Protein AF-A0A0P9PF31-F1 (afdb_monomer)

Organism: NCBI:txid235272

pLDDT: mean 92.17, std 9.24, range [52.69, 97.19]

Solvent-accessible surface area (backbone atoms only — not comparable to full-atom values): 3676 Å² total; per-residue (Å²): 110,74,67,57,56,53,50,51,53,53,48,38,48,76,72,68,53,89,63,82,52,61,46,76,51,68,45,84,87,83,66,47,69,52,76,45,79,42,85,74,55,72,68,57,51,52,52,53,49,51,59,65,57,57,66,74,79,113

Radius of gyration: 13.66 Å; Cα contacts (8 Å, |Δi|>4): 41; chains: 1; bounding box: 30×18×35 Å

Sequence (58 aa):
MQQAVISQAHKASQDGITATPTLVIKDKQSGRSIKLQGAPDGDVLLSAMDWLASARDR

Foldseek 3Di:
DVVVVVVVVVVCVVVVNPAPPKDWDADPVVRDIDIDHDDDDPVVVVVRVCVVVVVVPD

Nearest PDB structures (foldseek):
  8xqx-assembly1_B  TM=4.875E-01  e=4.457E+00  Chlamydomonas reinhardtii

Mean predicted aligned error: 4.25 Å

InterPro domains:
  IPR036249 Thioredoxin-like superfamily [SSF52833] (6-50)

Secondary structure (DSSP, 8-state):
-HHHHHHHHHHHHHTT--SSSEEEEE-TTT--EEEEES---HHHHHHHHHHHHHTT--

Structure (mmCIF, N/CA/C/O backbone):
data_AF-A0A0P9PF31-F1
#
_entry.id   AF-A0A0P9PF31-F1
#
loop_
_atom_site.group_PDB
_atom_site.id
_atom_site.type_symbol
_atom_site.label_atom_id
_atom_site.label_alt_id
_atom_site.label_comp_id
_atom_site.label_asym_id
_atom_site.label_entity_id
_atom_site.label_seq_id
_atom_site.pdbx_PDB_ins_code
_atom_site.Cartn_x
_atom_site.Cartn_y
_atom_site.Cartn_z
_atom_site.occupancy
_atom_site.B_iso_or_equiv
_atom_site.auth_seq_id
_atom_site.auth_comp_id
_atom_site.auth_asym_id
_atom_site.auth_atom_id
_atom_site.pdbx_PDB_model_num
ATOM 1 N N . MET A 1 1 ? -10.021 -10.189 19.725 1.00 83.06 1 MET A N 1
ATOM 2 C CA . MET A 1 1 ? -10.798 -9.759 18.537 1.00 83.06 1 MET A CA 1
ATOM 3 C C . MET A 1 1 ? -11.018 -8.247 18.541 1.00 83.06 1 MET A C 1
ATOM 5 O O . MET A 1 1 ? -10.370 -7.579 17.751 1.00 83.06 1 MET A O 1
ATOM 9 N N . GLN A 1 2 ? -11.812 -7.685 19.466 1.00 93.25 2 GLN A N 1
ATOM 10 C CA . GLN A 1 2 ? -12.123 -6.240 19.517 1.00 93.25 2 GLN A CA 1
ATOM 11 C C . GLN A 1 2 ? -10.881 -5.325 19.475 1.00 93.25 2 GLN A C 1
ATOM 13 O O . GLN A 1 2 ? -10.817 -4.389 18.686 1.00 93.25 2 GLN A O 1
ATOM 18 N N . GLN A 1 3 ? -9.864 -5.634 20.287 1.00 94.06 3 GLN A N 1
ATOM 19 C CA . GLN A 1 3 ? -8.624 -4.851 20.355 1.00 94.06 3 GLN A CA 1
ATOM 20 C C . GLN A 1 3 ? -7.848 -4.828 19.028 1.00 94.06 3 GLN A C 1
ATOM 22 O O . GLN A 1 3 ? -7.259 -3.806 18.690 1.00 94.06 3 GLN A O 1
ATOM 27 N N . ALA A 1 4 ? -7.871 -5.921 18.257 1.00 95.50 4 ALA A N 1
ATOM 28 C CA . ALA A 1 4 ? -7.168 -5.996 16.977 1.00 95.50 4 ALA A CA 1
ATOM 29 C C . ALA A 1 4 ? -7.812 -5.073 15.935 1.00 95.50 4 ALA A C 1
ATOM 31 O O . ALA A 1 4 ? -7.105 -4.347 15.245 1.00 95.50 4 ALA A O 1
ATOM 32 N N . VAL A 1 5 ? -9.148 -5.035 15.885 1.00 95.12 5 VAL A N 1
ATOM 33 C CA . VAL A 1 5 ? -9.898 -4.153 14.976 1.00 95.12 5 VAL A CA 1
ATOM 34 C C . VAL A 1 5 ? -9.649 -2.681 15.314 1.00 95.12 5 VAL A C 1
ATOM 36 O O . VAL A 1 5 ? -9.370 -1.883 14.423 1.00 95.12 5 VAL A O 1
ATOM 39 N N . ILE A 1 6 ? -9.678 -2.323 16.603 1.00 96.81 6 ILE A N 1
ATOM 40 C CA . ILE A 1 6 ? -9.392 -0.951 17.057 1.00 96.81 6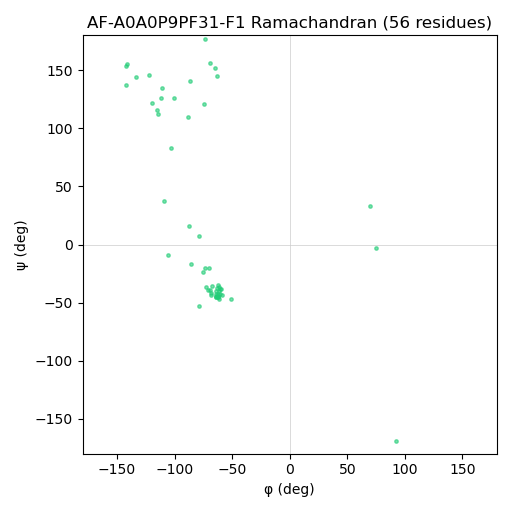 ILE A CA 1
ATOM 41 C C . ILE A 1 6 ? -7.955 -0.555 16.701 1.00 96.81 6 ILE A C 1
ATOM 43 O O . ILE A 1 6 ? -7.728 0.529 16.168 1.00 96.81 6 ILE A O 1
ATOM 47 N N . SER A 1 7 ? -6.988 -1.442 16.950 1.00 97.19 7 SER A N 1
ATOM 48 C CA . SER A 1 7 ? -5.584 -1.205 16.608 1.00 97.19 7 SER A CA 1
ATOM 49 C C . SER A 1 7 ? -5.386 -1.008 15.101 1.00 97.19 7 SER A C 1
ATOM 51 O O . SER A 1 7 ? -4.686 -0.082 14.695 1.00 97.19 7 SER A O 1
ATOM 53 N N . GLN A 1 8 ? -6.048 -1.815 14.269 1.00 94.69 8 GLN A N 1
ATOM 54 C CA . GLN A 1 8 ? -6.006 -1.682 12.812 1.00 94.69 8 GLN A CA 1
ATOM 55 C C . GLN A 1 8 ? -6.614 -0.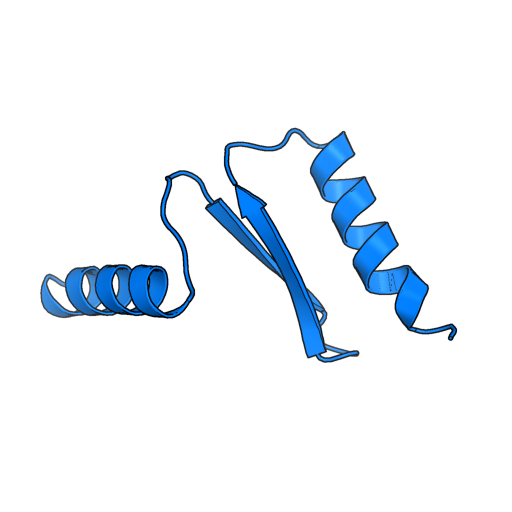359 12.334 1.00 94.69 8 GLN A C 1
ATOM 57 O O . GLN A 1 8 ? -6.001 0.323 11.516 1.00 94.69 8 GLN A O 1
ATOM 62 N N . ALA A 1 9 ? -7.773 0.039 12.866 1.00 94.62 9 ALA A N 1
ATOM 63 C CA . ALA A 1 9 ? -8.415 1.308 12.518 1.00 94.62 9 ALA A CA 1
ATOM 64 C C . ALA A 1 9 ? -7.561 2.517 12.935 1.00 94.62 9 ALA A C 1
ATOM 66 O O . ALA A 1 9 ? -7.383 3.456 12.159 1.00 94.62 9 ALA A O 1
ATOM 67 N N . HIS A 1 10 ? -6.974 2.472 14.135 1.00 96.69 10 HIS A N 1
ATOM 68 C CA . HIS A 1 10 ? -6.062 3.512 14.605 1.00 96.69 10 HIS A CA 1
ATOM 69 C C . HIS A 1 10 ? -4.822 3.605 13.714 1.00 96.69 10 HIS A C 1
ATOM 71 O O . HIS A 1 10 ? -4.442 4.696 13.293 1.00 96.69 10 HIS A O 1
ATOM 77 N N . LYS A 1 11 ? -4.228 2.459 13.365 1.00 95.81 11 LYS A N 1
ATOM 78 C CA . LYS A 1 11 ? -3.078 2.417 12.465 1.00 95.81 11 LYS A CA 1
ATOM 79 C C . LYS A 1 11 ? -3.416 2.958 11.074 1.00 95.81 11 LYS A C 1
ATOM 81 O O . LYS A 1 11 ? -2.643 3.741 10.541 1.00 95.81 11 LYS A O 1
ATOM 86 N N . ALA A 1 12 ? -4.574 2.613 10.516 1.00 95.38 12 ALA A N 1
ATOM 87 C CA . ALA A 1 12 ? -5.031 3.156 9.239 1.00 95.38 12 ALA A CA 1
ATOM 88 C C . ALA A 1 12 ? -5.149 4.692 9.279 1.00 95.38 12 ALA A C 1
ATOM 90 O O . ALA A 1 12 ? -4.679 5.365 8.363 1.00 95.38 12 ALA A O 1
ATOM 91 N N . SER A 1 13 ? -5.699 5.245 10.365 1.00 95.44 13 SER A N 1
ATOM 92 C CA . SER A 1 13 ? -5.769 6.696 10.582 1.00 95.44 13 SER A CA 1
ATOM 93 C C . SER A 1 13 ? -4.374 7.337 10.651 1.00 95.44 13 SER A C 1
ATOM 95 O O . SER A 1 13 ? -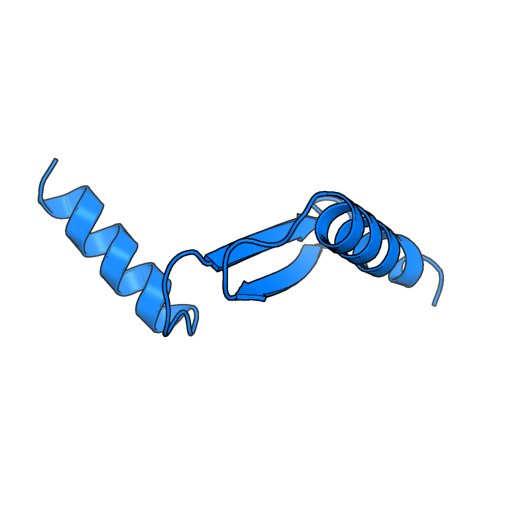4.107 8.309 9.945 1.00 95.44 13 SER A O 1
ATOM 97 N N . GLN A 1 14 ? -3.447 6.747 11.416 1.00 96.00 14 GLN A N 1
ATOM 98 C CA . GLN A 1 14 ? -2.051 7.204 11.503 1.00 96.00 14 GLN A CA 1
ATOM 99 C C . GLN A 1 14 ? -1.318 7.129 10.158 1.00 96.00 14 GLN A C 1
ATOM 101 O O . GLN A 1 14 ? -0.535 8.015 9.827 1.00 96.00 14 GLN A O 1
ATOM 106 N N . ASP A 1 15 ? -1.610 6.101 9.361 1.00 94.31 15 ASP A N 1
ATOM 107 C CA . ASP A 1 15 ? -1.064 5.908 8.018 1.00 94.31 15 ASP A CA 1
ATOM 108 C C . ASP A 1 15 ? -1.790 6.801 6.974 1.00 94.31 15 ASP A C 1
ATOM 110 O O . ASP A 1 15 ? -1.559 6.686 5.765 1.00 94.31 15 ASP A O 1
ATOM 114 N N . GLY A 1 16 ? -2.669 7.716 7.410 1.00 94.94 16 GLY A N 1
ATOM 115 C CA . GLY A 1 16 ? -3.357 8.708 6.580 1.00 94.94 16 GLY A CA 1
ATOM 116 C C . GLY A 1 16 ? -4.398 8.107 5.633 1.00 94.94 16 GLY A C 1
ATOM 117 O O . GLY A 1 16 ? -4.526 8.562 4.494 1.00 94.94 16 GLY A O 1
ATOM 118 N N . ILE A 1 17 ? -5.066 7.028 6.041 1.00 96.25 17 ILE A N 1
ATOM 119 C CA . ILE A 1 17 ? -6.188 6.423 5.316 1.00 96.25 17 ILE A CA 1
ATOM 120 C C . ILE A 1 17 ? -7.478 7.100 5.787 1.00 96.25 17 ILE A C 1
ATOM 122 O O . ILE A 1 17 ? -7.919 6.898 6.914 1.00 96.25 17 ILE A O 1
ATOM 126 N N . THR A 1 18 ? -8.082 7.904 4.911 1.00 94.56 18 THR A N 1
ATOM 127 C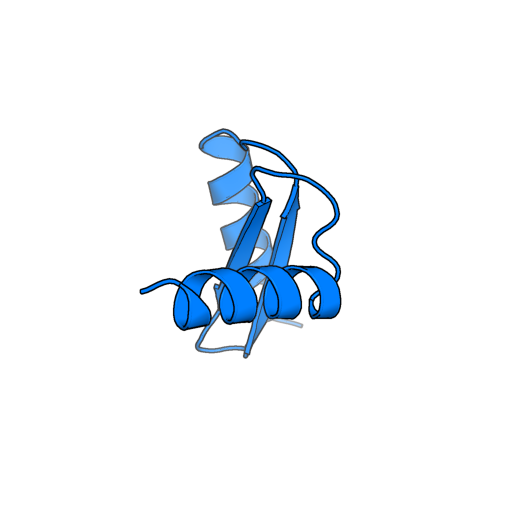 CA . THR A 1 18 ? -9.291 8.696 5.204 1.00 94.56 18 THR A CA 1
ATOM 128 C C . THR A 1 18 ? -10.566 8.138 4.567 1.00 94.56 18 THR A C 1
ATOM 130 O O . THR A 1 18 ? -11.656 8.611 4.875 1.00 94.56 18 THR A O 1
ATOM 133 N N . ALA A 1 19 ? -10.449 7.134 3.692 1.00 95.06 19 ALA A N 1
ATOM 134 C CA . ALA A 1 19 ? -11.565 6.517 2.981 1.00 95.06 19 ALA A CA 1
ATOM 135 C C . ALA A 1 19 ? -11.369 5.000 2.840 1.00 95.06 19 ALA A C 1
ATOM 137 O O . ALA A 1 19 ? -10.241 4.502 2.811 1.00 95.06 19 ALA A O 1
ATOM 138 N N . THR A 1 20 ? -12.477 4.267 2.730 1.00 95.31 20 THR A N 1
ATOM 139 C CA . THR A 1 20 ? -12.480 2.822 2.457 1.00 95.31 20 THR A CA 1
ATOM 140 C C . THR A 1 20 ? -13.287 2.526 1.184 1.00 95.31 20 THR A C 1
ATOM 142 O O . THR A 1 20 ? -14.269 3.228 0.939 1.00 95.31 20 THR A O 1
ATOM 145 N N . PRO A 1 21 ? -12.902 1.516 0.378 1.00 95.75 21 PRO A N 1
ATOM 146 C CA . PRO A 1 21 ? -11.673 0.723 0.497 1.00 95.75 21 PRO A CA 1
ATOM 147 C C . PRO A 1 21 ? -10.408 1.541 0.162 1.00 95.75 21 PRO A C 1
ATOM 149 O O . PRO A 1 21 ? -10.480 2.564 -0.509 1.00 95.75 21 PRO A O 1
ATOM 152 N N . THR A 1 22 ? -9.255 1.117 0.687 1.00 96.31 22 THR A N 1
ATOM 153 C CA . THR A 1 22 ? -7.923 1.663 0.363 1.00 96.31 22 THR A CA 1
ATOM 154 C C . THR A 1 22 ? -6.924 0.510 0.318 1.00 96.31 22 THR A C 1
ATOM 156 O O . THR A 1 22 ? -6.934 -0.347 1.203 1.00 96.31 22 THR A O 1
ATOM 159 N N . LEU A 1 23 ? -6.039 0.509 -0.678 1.00 95.62 23 LEU A N 1
ATOM 160 C CA . LEU A 1 23 ? -4.935 -0.439 -0.816 1.00 95.62 23 LEU A CA 1
ATOM 161 C C . LEU A 1 23 ? -3.596 0.269 -0.594 1.00 95.62 23 LEU A C 1
ATOM 163 O O . LEU A 1 23 ? -3.349 1.342 -1.139 1.00 95.62 23 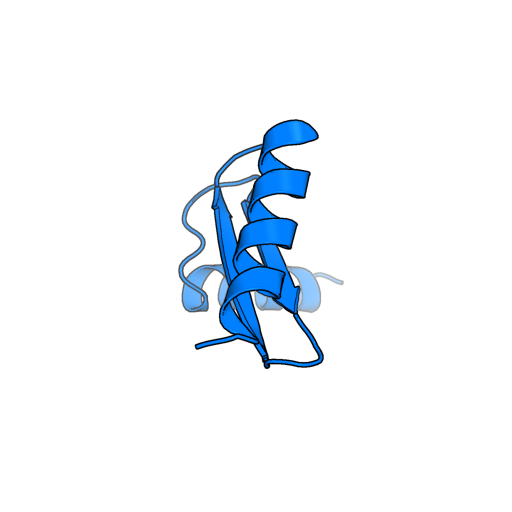LEU A O 1
ATOM 167 N N . VAL A 1 24 ? -2.713 -0.353 0.186 1.00 95.44 24 VAL A N 1
ATOM 168 C CA . VAL A 1 24 ? -1.312 0.064 0.332 1.00 95.44 24 VAL A CA 1
ATOM 169 C C . VAL A 1 24 ? -0.439 -1.046 -0.238 1.00 95.44 24 VAL A C 1
ATOM 171 O O . VAL A 1 24 ? -0.386 -2.141 0.320 1.00 95.44 24 VAL A O 1
ATOM 174 N N . ILE A 1 25 ? 0.238 -0.768 -1.349 1.00 95.12 25 ILE A N 1
ATOM 175 C CA . ILE A 1 25 ? 1.135 -1.718 -2.014 1.00 95.12 25 ILE A CA 1
ATOM 176 C C . ILE A 1 25 ? 2.564 -1.348 -1.630 1.00 95.12 25 ILE A C 1
ATOM 178 O O . ILE A 1 25 ? 2.972 -0.199 -1.799 1.00 95.12 25 ILE A O 1
ATOM 182 N N . LYS A 1 26 ? 3.319 -2.313 -1.099 1.00 95.25 26 LYS A N 1
ATOM 183 C CA . LYS A 1 26 ? 4.719 -2.143 -0.696 1.00 95.25 26 LYS A CA 1
ATOM 184 C C . LYS A 1 26 ? 5.608 -3.098 -1.480 1.00 95.25 26 LYS A C 1
ATOM 186 O O . LYS A 1 26 ? 5.446 -4.313 -1.371 1.00 95.25 26 LYS A O 1
ATOM 191 N N . ASP A 1 27 ? 6.582 -2.549 -2.196 1.00 95.06 27 ASP A N 1
ATOM 192 C CA . ASP A 1 27 ? 7.681 -3.335 -2.740 1.00 95.06 27 ASP A CA 1
ATOM 193 C C . ASP A 1 27 ? 8.648 -3.699 -1.603 1.00 95.06 27 ASP A C 1
ATOM 195 O O . ASP A 1 27 ? 9.182 -2.835 -0.904 1.00 95.06 27 ASP A O 1
ATOM 199 N N . LYS A 1 28 ? 8.857 -5.000 -1.389 1.00 93.62 28 LYS A N 1
ATOM 200 C CA . LYS A 1 28 ? 9.750 -5.507 -0.341 1.00 93.62 28 LYS A CA 1
ATOM 201 C C . LYS A 1 28 ? 11.229 -5.354 -0.694 1.00 93.62 28 LYS A C 1
A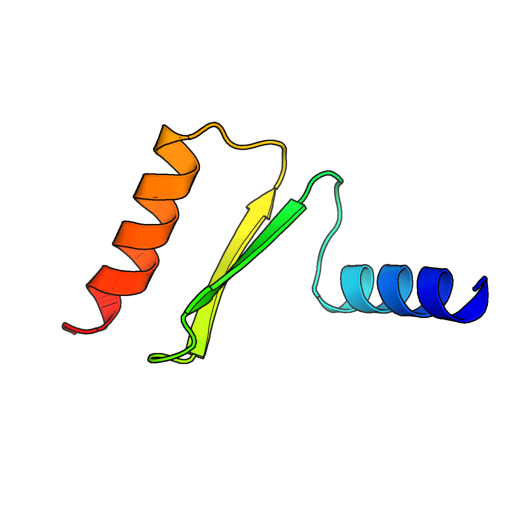TOM 203 O O . LYS A 1 28 ? 12.033 -5.340 0.231 1.00 93.62 28 LYS A O 1
ATOM 208 N N . GLN A 1 29 ? 11.583 -5.259 -1.978 1.00 91.94 29 GLN A N 1
ATOM 209 C CA . GLN A 1 29 ? 12.974 -5.112 -2.410 1.00 91.94 29 GLN A CA 1
ATOM 210 C C . GLN A 1 29 ? 13.450 -3.670 -2.230 1.00 91.94 29 GLN A C 1
ATOM 212 O O . GLN A 1 29 ? 14.453 -3.442 -1.562 1.00 91.94 29 GLN A O 1
ATOM 217 N N . SER A 1 30 ? 12.715 -2.695 -2.779 1.00 91.06 30 SER A N 1
ATOM 218 C CA . SER A 1 30 ? 13.078 -1.272 -2.671 1.00 91.06 30 SER A CA 1
ATOM 219 C C . SER A 1 30 ? 12.564 -0.589 -1.399 1.00 91.06 30 SER A C 1
ATOM 221 O O . SER A 1 30 ? 13.002 0.509 -1.062 1.00 91.06 30 SER A O 1
ATOM 223 N N . GLY A 1 31 ? 11.593 -1.187 -0.703 1.00 92.94 31 GLY A N 1
ATOM 224 C CA . GLY A 1 31 ? 10.910 -0.568 0.435 1.00 92.94 31 GLY A CA 1
ATOM 225 C C . GLY A 1 31 ? 9.900 0.520 0.048 1.00 92.94 31 GLY A C 1
ATOM 226 O O . GLY A 1 31 ? 9.211 1.035 0.934 1.00 92.94 31 GLY A O 1
ATOM 227 N N . ARG A 1 32 ? 9.775 0.856 -1.245 1.00 93.81 32 ARG A N 1
ATOM 228 C CA . ARG A 1 32 ? 8.827 1.855 -1.754 1.00 93.81 32 ARG A CA 1
ATOM 229 C C . ARG A 1 32 ? 7.390 1.400 -1.540 1.00 93.81 32 ARG A C 1
ATOM 231 O O . ARG A 1 32 ? 7.083 0.208 -1.520 1.00 93.81 32 ARG A O 1
ATOM 238 N N . SER A 1 33 ? 6.490 2.368 -1.411 1.00 95.25 33 SER A N 1
ATOM 239 C CA . SER A 1 33 ? 5.063 2.090 -1.301 1.00 95.25 33 SER A CA 1
ATOM 240 C C . SER A 1 33 ? 4.221 3.106 -2.055 1.00 95.25 33 SER A C 1
ATOM 242 O O . SER A 1 33 ? 4.650 4.237 -2.283 1.00 95.25 33 SER A O 1
ATOM 244 N N . ILE A 1 34 ? 3.024 2.677 -2.442 1.00 95.00 34 ILE A N 1
ATOM 245 C CA . ILE A 1 34 ? 1.983 3.509 -3.042 1.00 95.00 34 ILE A CA 1
ATOM 246 C C . ILE A 1 34 ? 0.647 3.212 -2.357 1.00 95.00 34 ILE A C 1
ATOM 248 O O . ILE A 1 34 ? 0.374 2.075 -1.965 1.00 95.00 34 ILE A O 1
ATOM 252 N N . LYS A 1 35 ? -0.172 4.253 -2.188 1.00 95.50 35 LYS A N 1
ATOM 253 C CA . LYS A 1 35 ? -1.513 4.184 -1.601 1.00 95.50 35 LYS A CA 1
ATOM 254 C C . LYS A 1 35 ? -2.544 4.471 -2.687 1.00 95.50 35 LYS A C 1
ATOM 256 O O . LYS A 1 35 ? -2.465 5.514 -3.327 1.00 95.50 35 LYS A O 1
ATOM 261 N N . LEU A 1 36 ? -3.506 3.572 -2.859 1.00 95.56 36 LEU A N 1
ATOM 262 C CA . LEU A 1 36 ? -4.614 3.695 -3.803 1.00 95.56 36 LEU A CA 1
ATOM 263 C C . LEU A 1 36 ? -5.918 3.781 -3.010 1.00 95.56 36 LEU A C 1
ATOM 265 O O . LEU A 1 36 ? -6.269 2.841 -2.297 1.00 95.56 36 LEU A O 1
ATOM 269 N N . GLN A 1 37 ? -6.608 4.916 -3.096 1.00 94.25 37 GLN A N 1
ATOM 270 C CA . GLN A 1 37 ? -7.924 5.096 -2.480 1.00 94.25 37 GLN A CA 1
ATOM 271 C C . GLN A 1 37 ? -9.021 4.618 -3.435 1.00 94.25 37 GLN A C 1
ATOM 273 O O . GLN A 1 37 ? -8.951 4.869 -4.635 1.00 94.25 37 GLN A O 1
ATOM 278 N N . GLY A 1 38 ? -10.043 3.958 -2.895 1.00 93.94 38 GLY A N 1
ATOM 279 C CA . GLY A 1 38 ? -11.120 3.343 -3.666 1.00 93.94 38 GLY A CA 1
ATOM 280 C C . GLY A 1 38 ? -10.849 1.878 -4.010 1.00 93.94 38 GLY A C 1
ATOM 281 O O . GLY A 1 38 ? -9.959 1.235 -3.451 1.00 93.94 38 GLY A O 1
ATOM 282 N N . ALA A 1 39 ? -11.675 1.336 -4.904 1.00 93.50 39 ALA A N 1
ATOM 283 C CA . ALA A 1 39 ? -11.566 -0.025 -5.420 1.00 93.50 39 ALA A CA 1
ATOM 284 C C . ALA A 1 39 ? -10.969 0.032 -6.837 1.00 93.50 39 ALA A C 1
ATOM 286 O O . ALA A 1 39 ? -11.738 0.090 -7.797 1.00 93.50 39 ALA A O 1
ATOM 287 N N . PRO A 1 40 ? -9.630 0.107 -6.984 1.00 93.06 40 PRO A N 1
ATOM 288 C CA . PRO A 1 40 ? -9.009 0.153 -8.303 1.00 93.06 40 PRO A CA 1
ATOM 289 C C . PRO A 1 40 ? -9.298 -1.134 -9.077 1.00 93.06 40 PRO A C 1
ATOM 291 O O . PRO A 1 40 ? -9.348 -2.223 -8.498 1.00 93.06 40 PRO A O 1
ATOM 294 N N . ASP A 1 41 ? -9.470 -0.993 -10.387 1.00 96.12 41 ASP A N 1
ATOM 295 C CA . ASP A 1 41 ? -9.546 -2.123 -11.303 1.00 96.12 41 ASP A CA 1
ATOM 296 C C . ASP A 1 41 ? -8.161 -2.763 -11.529 1.00 96.12 41 ASP A C 1
ATOM 298 O O . ASP A 1 41 ? -7.135 -2.324 -10.996 1.00 96.12 41 ASP A O 1
ATOM 302 N N . GLY A 1 42 ? -8.140 -3.853 -12.301 1.00 96.25 42 GLY A N 1
ATOM 303 C CA . GLY A 1 42 ? -6.914 -4.603 -12.576 1.00 96.25 42 GLY A CA 1
ATOM 304 C C . GLY A 1 42 ? -5.837 -3.770 -13.274 1.00 96.25 42 GLY A C 1
ATOM 305 O O . GLY A 1 42 ? -4.664 -3.878 -12.919 1.00 96.25 42 GLY A O 1
ATOM 306 N N . ASP A 1 43 ? -6.225 -2.901 -14.205 1.00 96.88 43 ASP A N 1
ATOM 307 C CA . ASP A 1 43 ? -5.288 -2.112 -15.010 1.00 96.88 43 ASP A CA 1
ATOM 308 C C . ASP A 1 43 ? -4.598 -1.034 -14.164 1.00 96.88 43 ASP A C 1
ATOM 310 O O . ASP A 1 43 ? -3.383 -0.827 -14.266 1.00 96.88 43 ASP A O 1
ATOM 314 N N . VAL A 1 44 ? -5.340 -0.399 -13.249 1.00 96.31 44 VAL A N 1
ATOM 315 C CA . VAL A 1 44 ? -4.778 0.534 -12.264 1.00 96.31 44 VAL A CA 1
ATOM 316 C C . VAL A 1 44 ? -3.821 -0.185 -11.311 1.00 96.31 44 VAL A C 1
ATOM 318 O O . VAL A 1 44 ? -2.759 0.351 -10.984 1.00 96.31 44 VAL A O 1
ATOM 321 N N . LEU A 1 45 ? -4.157 -1.403 -10.874 1.00 95.75 45 LEU A N 1
ATOM 322 C CA . LEU A 1 45 ? -3.279 -2.195 -10.009 1.00 95.75 45 LEU A CA 1
ATOM 323 C C . LEU A 1 45 ? -1.965 -2.568 -10.704 1.00 95.75 45 LEU A C 1
ATOM 325 O O . LEU A 1 45 ? -0.905 -2.399 -10.100 1.00 95.75 45 LEU A O 1
ATOM 329 N N . LEU A 1 46 ? -2.018 -3.025 -11.958 1.00 96.38 46 LEU A N 1
ATOM 330 C CA . LEU A 1 46 ? -0.822 -3.340 -12.747 1.00 96.38 46 LEU A CA 1
ATOM 331 C C . LEU A 1 46 ? 0.043 -2.093 -12.965 1.00 96.38 46 LEU A C 1
ATOM 333 O O . LEU A 1 46 ? 1.241 -2.119 -12.689 1.00 96.38 46 LEU A O 1
ATOM 337 N N . SER A 1 47 ? -0.579 -0.965 -13.310 1.00 95.62 47 SER A N 1
ATOM 338 C CA . SER A 1 47 ? 0.119 0.316 -13.478 1.00 95.62 47 SER A CA 1
ATOM 339 C C . SER A 1 47 ? 0.823 0.776 -12.192 1.00 95.62 47 SER A C 1
ATOM 341 O O . SER A 1 47 ? 1.935 1.308 -12.229 1.00 95.62 47 SER A O 1
ATOM 343 N N . ALA A 1 48 ? 0.210 0.553 -11.025 1.00 95.69 48 ALA A N 1
ATOM 344 C CA . ALA A 1 48 ? 0.821 0.866 -9.734 1.00 95.69 48 ALA A CA 1
ATOM 345 C C . ALA A 1 48 ? 2.034 -0.031 -9.424 1.00 95.69 48 ALA A C 1
ATOM 347 O O . ALA A 1 48 ? 3.012 0.441 -8.836 1.00 95.69 48 ALA A O 1
ATOM 348 N N . MET A 1 49 ? 1.994 -1.306 -9.827 1.00 94.56 49 MET A N 1
ATOM 349 C CA . MET A 1 49 ? 3.127 -2.229 -9.697 1.00 94.56 49 MET A CA 1
ATOM 350 C C . MET A 1 49 ? 4.280 -1.833 -10.623 1.00 94.56 49 MET A C 1
ATOM 352 O O . MET A 1 49 ? 5.421 -1.770 -10.162 1.00 94.56 49 MET A O 1
ATOM 356 N N . ASP A 1 50 ? 3.991 -1.470 -11.873 1.00 94.56 50 ASP A N 1
ATOM 357 C CA . ASP A 1 50 ? 4.998 -0.981 -12.822 1.00 94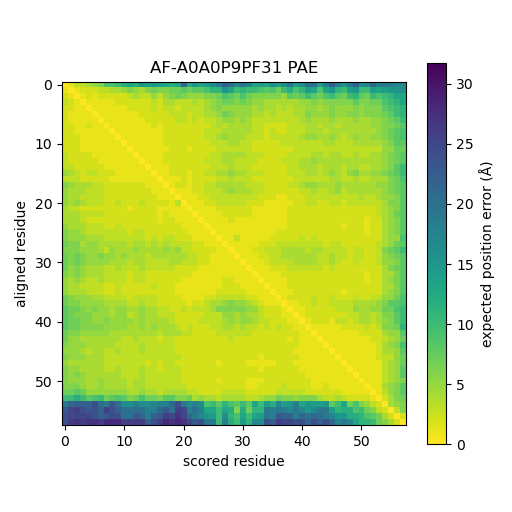.56 50 ASP A CA 1
ATOM 358 C C . ASP A 1 50 ? 5.656 0.315 -12.326 1.00 94.56 50 ASP A C 1
ATOM 360 O O . ASP A 1 50 ? 6.878 0.481 -12.379 1.00 94.56 50 ASP A O 1
ATOM 364 N N . TRP A 1 51 ? 4.878 1.231 -11.741 1.00 93.88 51 TRP A N 1
ATOM 365 C CA . TRP A 1 51 ? 5.419 2.438 -11.110 1.00 93.88 51 TRP A CA 1
ATOM 366 C C . TRP A 1 51 ? 6.330 2.129 -9.905 1.00 93.88 51 TRP A C 1
ATOM 368 O O . TRP A 1 51 ? 7.351 2.797 -9.682 1.00 93.88 51 TRP A O 1
ATOM 378 N N . LEU A 1 52 ? 5.990 1.111 -9.108 1.00 94.62 52 LEU A N 1
ATOM 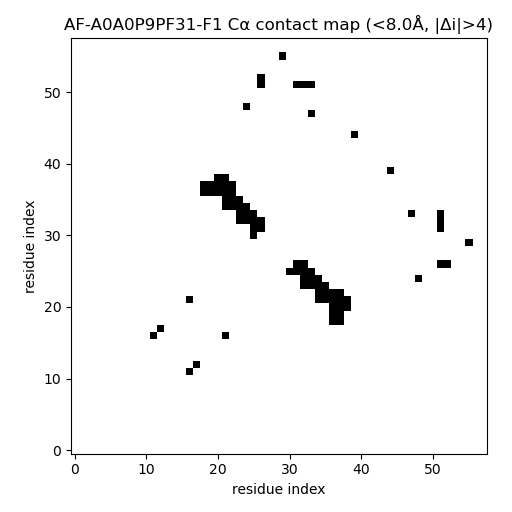379 C CA . LEU A 1 52 ? 6.826 0.659 -7.991 1.00 94.62 52 LEU A CA 1
ATOM 380 C C . LEU A 1 52 ? 8.121 -0.009 -8.473 1.00 94.62 52 LEU A C 1
ATOM 382 O O . LEU A 1 52 ? 9.179 0.249 -7.897 1.00 94.62 52 LEU A O 1
ATOM 386 N N . ALA A 1 53 ? 8.059 -0.804 -9.539 1.00 91.12 53 ALA A N 1
ATOM 387 C CA . ALA A 1 53 ? 9.218 -1.486 -10.108 1.00 91.12 53 ALA A CA 1
ATOM 388 C C . ALA A 1 53 ? 10.165 -0.525 -10.852 1.00 91.12 53 ALA A C 1
ATOM 390 O O . ALA A 1 53 ? 11.383 -0.649 -10.748 1.00 91.12 53 ALA A O 1
ATOM 391 N N . SER A 1 54 ? 9.622 0.478 -11.548 1.00 87.69 54 SER A N 1
ATOM 392 C CA . SER A 1 54 ? 10.398 1.385 -12.411 1.00 87.69 54 SER A CA 1
ATOM 393 C C . SER A 1 54 ? 11.328 2.356 -11.683 1.00 87.69 54 SER A C 1
ATOM 395 O O . SER A 1 54 ? 12.282 2.829 -12.291 1.00 87.69 54 SER A O 1
ATOM 397 N N . ALA A 1 55 ? 11.135 2.652 -10.390 1.00 65.06 55 ALA A N 1
ATOM 398 C CA . ALA A 1 55 ? 12.128 3.463 -9.664 1.00 65.06 55 ALA A CA 1
ATOM 399 C C . ALA A 1 55 ? 13.261 2.649 -9.034 1.00 65.06 55 ALA A C 1
ATOM 401 O O . ALA A 1 55 ? 13.967 3.169 -8.175 1.00 65.06 55 ALA A O 1
ATOM 402 N N . ARG A 1 56 ? 13.444 1.392 -9.457 1.00 64.25 56 ARG A N 1
ATOM 403 C CA . ARG A 1 56 ? 14.702 0.673 -9.238 1.00 64.25 56 ARG A CA 1
ATOM 404 C C . ARG 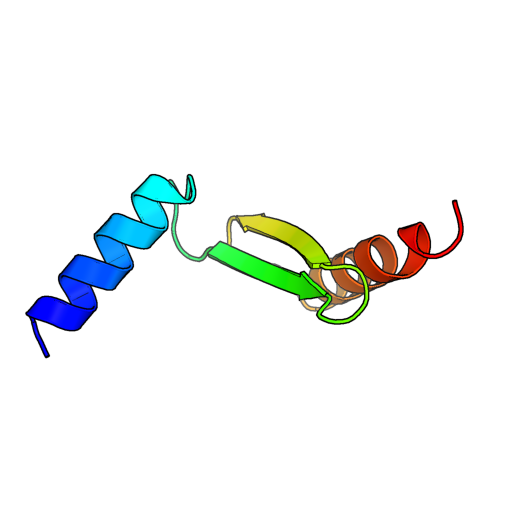A 1 56 ? 15.823 1.177 -10.161 1.00 64.25 56 ARG A C 1
ATOM 406 O O . ARG A 1 56 ? 16.983 1.011 -9.809 1.00 64.25 56 ARG A O 1
ATOM 413 N N . ASP A 1 57 ? 15.466 1.835 -11.268 1.00 56.34 57 ASP A N 1
ATOM 414 C CA . ASP A 1 57 ? 16.388 2.277 -12.325 1.00 56.34 57 ASP A CA 1
ATOM 415 C C . ASP A 1 57 ? 16.582 3.810 -12.371 1.00 56.34 57 ASP A C 1
ATOM 417 O O . ASP A 1 57 ? 16.683 4.398 -13.448 1.00 56.34 57 ASP A O 1
ATOM 421 N N . ARG A 1 58 ? 16.622 4.491 -11.217 1.00 52.69 58 ARG A N 1
ATOM 422 C CA . ARG A 1 58 ? 16.996 5.916 -11.145 1.00 52.69 58 ARG A CA 1
ATOM 423 C C . ARG A 1 58 ? 18.159 6.176 -10.206 1.00 52.69 58 ARG A C 1
ATOM 425 O O . ARG A 1 58 ? 18.159 5.582 -9.108 1.00 52.69 58 ARG A O 1
#